Protein AF-A0A1H9WLQ1-F1 (afdb_monomer_lite)

pLDDT: mean 96.87, std 2.56, range [82.12, 98.69]

Foldseek 3Di:
DPCVVVVVVVVVVVCVVVVHWDWADDPPPQLLQQALVPRDGNPPDDPPCQWDQDPVGDIDGSVVSSVSCVVVDPDTDTD

Sequence (79 aa):
SQKFYEFRTKLKTKCDDNGIELRIVDRWYPSSKICHCCGNIKKDLKLSDRIYRCDCGYVEDRDFNASLNLRDAKTYEVA

Radius of gyration: 14.44 Å; chains: 1; bounding box: 34×23×38 Å

Structure (mmCIF, N/CA/C/O backbone):
data_AF-A0A1H9WLQ1-F1
#
_entry.id   AF-A0A1H9WLQ1-F1
#
loop_
_atom_site.group_PDB
_atom_site.id
_atom_site.type_symbol
_atom_site.label_atom_id
_atom_site.label_alt_id
_atom_site.label_comp_id
_atom_site.label_asym_id
_atom_site.label_entity_id
_atom_site.label_seq_id
_atom_site.pdbx_PDB_ins_code
_atom_site.Cartn_x
_atom_site.Cartn_y
_atom_site.Cartn_z
_atom_site.occupancy
_atom_site.B_iso_or_equiv
_atom_site.auth_seq_id
_atom_site.auth_comp_id
_atom_site.auth_asym_id
_atom_site.auth_atom_id
_atom_site.pdbx_PDB_model_num
ATOM 1 N N . SER A 1 1 ? 10.866 0.145 19.444 1.00 82.12 1 SER A N 1
ATOM 2 C CA . SER A 1 1 ? 10.071 -0.539 18.400 1.00 82.12 1 SER A CA 1
ATOM 3 C C . SER A 1 1 ? 9.417 0.511 17.507 1.00 82.12 1 SER A C 1
ATOM 5 O O . SER A 1 1 ? 9.322 1.658 17.923 1.00 82.12 1 SER A O 1
ATOM 7 N N . GLN A 1 2 ? 8.966 0.154 16.302 1.00 86.62 2 GLN A N 1
ATOM 8 C CA . GLN A 1 2 ? 8.360 1.094 15.338 1.00 86.62 2 GLN A CA 1
ATOM 9 C C . GLN A 1 2 ? 6.919 1.542 15.690 1.00 86.62 2 GLN A C 1
ATOM 11 O O . GLN A 1 2 ? 6.332 2.324 14.955 1.00 86.62 2 GLN A O 1
ATOM 16 N N . LYS A 1 3 ? 6.339 1.077 16.811 1.00 94.69 3 LYS A N 1
ATOM 17 C CA . LYS A 1 3 ? 5.026 1.509 17.344 1.00 94.69 3 LYS A CA 1
ATOM 18 C C . LYS A 1 3 ? 3.820 1.387 16.386 1.00 94.69 3 LYS A C 1
ATOM 20 O O . LYS A 1 3 ? 2.855 2.137 16.503 1.00 94.69 3 LYS A O 1
ATOM 25 N N . PHE A 1 4 ? 3.809 0.393 15.496 1.00 91.50 4 PHE A N 1
ATOM 26 C CA . PHE A 1 4 ? 2.722 0.219 14.518 1.00 91.50 4 PHE A CA 1
ATOM 27 C C . PHE A 1 4 ? 1.327 0.018 15.122 1.00 91.50 4 PHE A C 1
ATOM 29 O O . PHE A 1 4 ? 0.350 0.483 14.542 1.00 91.50 4 PHE A O 1
ATOM 36 N N . TYR A 1 5 ? 1.221 -0.630 16.287 1.00 92.69 5 TYR A N 1
ATOM 37 C CA . TYR A 1 5 ? -0.061 -0.758 16.985 1.00 92.69 5 TYR A CA 1
ATOM 38 C C . TYR A 1 5 ? -0.620 0.617 17.382 1.00 92.69 5 TYR A C 1
ATOM 40 O O . TYR A 1 5 ? -1.744 0.948 17.024 1.00 92.69 5 TYR A O 1
ATOM 48 N N . GLU A 1 6 ? 0.201 1.447 18.037 1.00 96.38 6 GLU A N 1
ATOM 49 C CA . GLU A 1 6 ? -0.174 2.803 18.460 1.00 96.38 6 GLU A CA 1
ATOM 50 C C . GLU A 1 6 ? -0.531 3.690 17.258 1.00 96.38 6 GLU A C 1
ATOM 52 O O . GLU A 1 6 ? -1.517 4.426 17.298 1.00 96.38 6 GLU A O 1
ATOM 57 N N . PHE A 1 7 ? 0.242 3.589 16.171 1.00 95.56 7 PHE A N 1
ATOM 58 C CA . PHE A 1 7 ? -0.043 4.289 14.920 1.00 95.56 7 PHE A CA 1
ATOM 59 C C . PHE A 1 7 ? -1.415 3.905 14.356 1.00 95.56 7 PHE A C 1
ATOM 61 O O . PHE A 1 7 ? -2.219 4.786 14.057 1.00 95.56 7 PHE A O 1
ATOM 68 N N . ARG A 1 8 ? -1.712 2.602 14.267 1.00 94.56 8 ARG A N 1
ATOM 69 C CA . ARG A 1 8 ? -2.996 2.114 13.749 1.00 94.56 8 ARG A CA 1
ATOM 70 C C . ARG A 1 8 ? -4.167 2.581 14.609 1.00 94.56 8 ARG A C 1
ATOM 72 O O . ARG A 1 8 ? -5.170 3.020 14.059 1.00 94.56 8 ARG A O 1
ATOM 79 N N . THR A 1 9 ? -4.031 2.541 15.935 1.00 96.88 9 THR A N 1
ATOM 80 C CA . THR A 1 9 ? -5.063 3.042 16.855 1.00 96.88 9 THR A CA 1
ATOM 81 C C . THR A 1 9 ? -5.335 4.527 16.627 1.00 96.88 9 THR A C 1
ATOM 83 O O . THR A 1 9 ? -6.485 4.915 16.455 1.00 96.88 9 THR A O 1
ATOM 86 N N . LYS A 1 10 ? -4.285 5.356 16.559 1.00 97.88 10 LYS A N 1
ATOM 87 C CA . LYS A 1 10 ? -4.423 6.802 16.318 1.00 97.88 10 LYS A CA 1
ATOM 88 C C . LYS A 1 10 ? -5.048 7.108 14.957 1.00 97.88 10 LYS A C 1
ATOM 90 O O . LYS A 1 10 ? -5.879 8.008 14.870 1.00 97.88 10 LYS A O 1
ATOM 95 N N . LEU A 1 11 ? -4.666 6.361 13.918 1.00 97.69 11 LEU A N 1
ATOM 96 C CA . LEU A 1 11 ? -5.249 6.495 12.585 1.00 97.69 11 LEU A CA 1
ATOM 97 C C . LEU A 1 11 ? -6.743 6.159 12.602 1.00 97.69 11 LEU A C 1
ATOM 99 O O . LEU A 1 11 ? -7.531 6.963 12.119 1.00 97.69 11 LEU A O 1
ATOM 103 N N . LYS A 1 12 ? -7.136 5.035 13.221 1.00 97.94 12 LYS A N 1
ATOM 104 C CA . LYS A 1 12 ? -8.548 4.650 13.356 1.00 97.94 12 LYS A CA 1
ATOM 105 C C . LYS A 1 12 ? -9.361 5.733 14.060 1.00 97.94 12 LYS A C 1
ATOM 107 O O . LYS A 1 12 ? -10.362 6.169 13.515 1.00 97.94 12 LYS A O 1
ATOM 112 N N . THR A 1 13 ? -8.893 6.229 15.208 1.00 98.38 13 THR A N 1
ATOM 113 C CA . THR A 1 13 ? -9.578 7.315 15.929 1.00 98.38 13 THR A CA 1
ATOM 114 C C . THR A 1 13 ? -9.773 8.541 15.042 1.00 98.38 13 THR A C 1
ATOM 116 O O . THR A 1 13 ? -10.858 9.103 15.002 1.00 98.38 13 THR A O 1
ATOM 119 N N . LYS A 1 14 ? -8.747 8.945 14.284 1.00 98.50 14 LYS A N 1
ATOM 120 C CA . LYS A 1 14 ? -8.864 10.091 13.374 1.00 98.50 14 LYS A CA 1
ATOM 121 C C . LYS A 1 14 ? -9.820 9.830 12.213 1.00 98.50 14 LYS A C 1
ATOM 123 O O . LYS A 1 14 ? -10.510 10.755 11.801 1.00 98.50 14 LYS A O 1
ATOM 128 N N . CYS A 1 15 ? -9.868 8.610 11.693 1.00 98.44 15 CYS A N 1
ATOM 129 C CA . CYS A 1 15 ? -10.842 8.212 10.684 1.00 98.44 15 CYS A CA 1
ATOM 130 C C . CYS A 1 15 ? -12.273 8.280 11.238 1.00 98.44 15 CYS A C 1
ATOM 132 O O . CYS A 1 15 ? -13.112 8.941 10.629 1.00 98.44 15 CYS A O 1
ATOM 134 N N . ASP A 1 16 ? -12.509 7.712 12.425 1.00 97.88 16 ASP A N 1
ATOM 135 C CA . ASP A 1 16 ? -13.801 7.738 13.119 1.00 97.88 16 ASP A CA 1
ATOM 136 C C . ASP A 1 16 ? -14.266 9.190 13.372 1.00 97.88 16 ASP A C 1
ATOM 138 O O . ASP A 1 16 ? -15.390 9.546 13.021 1.00 97.88 16 ASP A O 1
ATOM 142 N N . ASP A 1 17 ? -13.374 10.057 13.877 1.00 98.50 17 ASP A N 1
ATOM 143 C CA . ASP A 1 17 ? -13.641 11.488 14.122 1.00 98.50 17 ASP A CA 1
ATOM 144 C C . ASP A 1 17 ? -14.113 12.238 12.857 1.00 98.50 17 ASP A C 1
ATOM 146 O O . ASP A 1 17 ? -14.828 13.234 12.952 1.00 98.50 17 ASP A O 1
ATOM 150 N N . ASN A 1 18 ? -13.677 11.795 11.672 1.00 98.44 18 ASN A N 1
ATOM 151 C CA . ASN A 1 18 ? -13.959 12.444 10.387 1.00 98.44 18 ASN A CA 1
ATOM 152 C C . ASN A 1 18 ? -15.001 11.687 9.543 1.00 98.44 18 ASN A C 1
ATOM 154 O O . ASN A 1 18 ? -15.249 12.077 8.403 1.00 98.44 18 ASN A O 1
ATOM 158 N N . GLY A 1 19 ? -15.589 10.601 10.058 1.00 98.00 19 GLY A N 1
ATOM 159 C CA . GLY A 1 19 ? -16.518 9.756 9.299 1.00 98.00 19 GLY A CA 1
ATOM 160 C C . GLY A 1 19 ? -15.875 9.054 8.094 1.00 98.00 19 GLY A C 1
ATOM 161 O O . GLY A 1 19 ? -16.545 8.804 7.093 1.00 98.00 19 GLY A O 1
ATOM 162 N N . ILE A 1 20 ? -14.573 8.765 8.163 1.00 98.12 20 ILE A N 1
ATOM 163 C CA . ILE A 1 20 ? -13.813 8.084 7.109 1.00 98.12 20 ILE A CA 1
ATOM 164 C C . ILE A 1 20 ? -13.746 6.588 7.428 1.00 98.12 20 ILE A C 1
ATOM 166 O O . ILE A 1 20 ? -13.281 6.197 8.493 1.00 98.12 20 ILE A O 1
ATOM 170 N N . GLU A 1 21 ? -14.139 5.735 6.482 1.00 97.19 21 GLU A N 1
ATOM 171 C CA . GLU A 1 21 ? -13.954 4.284 6.594 1.00 97.19 21 GLU A CA 1
ATOM 172 C C . GLU A 1 21 ? -12.470 3.913 6.450 1.00 97.19 21 GLU A C 1
ATOM 174 O O . GLU A 1 21 ? -11.854 4.134 5.403 1.00 97.19 21 GLU A O 1
ATOM 179 N N . LEU A 1 22 ? -11.888 3.317 7.492 1.00 97.81 22 LEU A N 1
ATOM 180 C CA . LEU A 1 22 ? -10.523 2.803 7.441 1.00 97.81 22 LEU A CA 1
ATOM 181 C C . LEU A 1 22 ? -10.517 1.359 6.921 1.00 97.81 22 LEU A C 1
ATOM 183 O O . LEU A 1 22 ? -10.976 0.440 7.596 1.00 97.81 22 LEU A O 1
ATOM 187 N N . ARG A 1 23 ? -9.934 1.159 5.737 1.00 97.38 23 ARG A N 1
ATOM 188 C CA . ARG A 1 23 ? -9.731 -0.162 5.122 1.00 97.38 23 ARG A CA 1
ATOM 189 C C . ARG A 1 23 ? -8.322 -0.672 5.387 1.00 97.38 23 ARG A C 1
ATOM 191 O O . ARG A 1 23 ? -7.344 0.044 5.173 1.00 97.38 23 ARG A O 1
ATOM 198 N N . ILE A 1 24 ? -8.215 -1.922 5.819 1.00 96.81 24 ILE A N 1
ATOM 199 C CA . ILE A 1 24 ? -6.958 -2.595 6.136 1.00 96.81 24 ILE A CA 1
ATOM 200 C C . ILE A 1 24 ? -6.747 -3.734 5.142 1.00 96.81 24 ILE A C 1
ATOM 202 O O . ILE A 1 24 ? -7.506 -4.698 5.109 1.00 96.81 24 ILE A O 1
ATOM 206 N N . VAL A 1 25 ? -5.691 -3.633 4.340 1.00 97.50 25 VAL A N 1
ATOM 207 C CA . VAL A 1 25 ? -5.249 -4.729 3.468 1.00 97.50 25 VAL A CA 1
ATOM 208 C C . VAL A 1 25 ? -4.457 -5.775 4.255 1.00 97.50 25 VAL A C 1
ATOM 210 O O . VAL A 1 25 ? -3.875 -5.471 5.301 1.00 97.5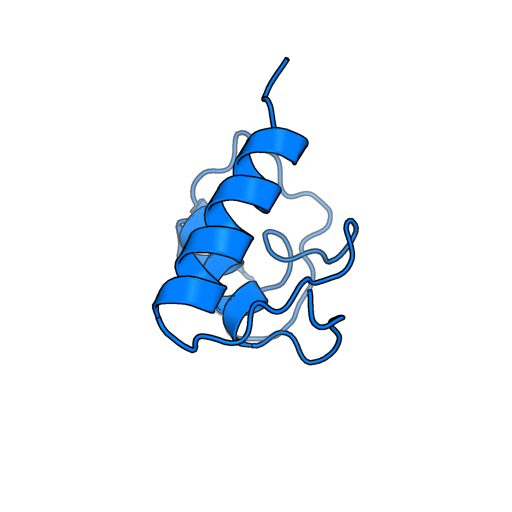0 25 VAL A O 1
ATOM 213 N N . ASP A 1 26 ? -4.385 -6.994 3.718 1.00 96.38 26 ASP A N 1
ATOM 214 C CA . ASP A 1 26 ? -3.572 -8.065 4.298 1.00 96.38 26 ASP A CA 1
ATOM 215 C C . ASP A 1 26 ? -2.096 -7.653 4.457 1.00 96.38 26 ASP A C 1
ATOM 217 O O . ASP A 1 26 ? -1.525 -6.940 3.626 1.00 96.38 26 ASP A O 1
ATOM 221 N N . ARG A 1 27 ? -1.449 -8.149 5.519 1.00 93.88 27 ARG A N 1
ATOM 222 C CA . ARG A 1 27 ? -0.048 -7.836 5.844 1.00 93.88 27 ARG A CA 1
ATOM 223 C C . ARG A 1 27 ? 0.921 -8.214 4.721 1.00 93.88 27 ARG A C 1
ATOM 225 O O . ARG A 1 27 ? 1.963 -7.574 4.586 1.00 93.88 27 ARG A O 1
ATOM 232 N N . TRP A 1 28 ? 0.610 -9.256 3.960 1.00 95.19 28 TRP A N 1
ATOM 233 C CA . TRP A 1 28 ? 1.446 -9.778 2.884 1.00 95.19 28 TRP A CA 1
ATOM 234 C C . TRP A 1 28 ? 1.034 -9.257 1.507 1.00 95.19 28 TRP A C 1
ATOM 236 O O . TRP A 1 28 ? 1.615 -9.678 0.504 1.00 95.19 28 TRP A O 1
ATOM 246 N N . TYR A 1 29 ? 0.082 -8.319 1.440 1.00 97.31 29 TYR A N 1
ATOM 247 C CA . TYR A 1 29 ? -0.284 -7.652 0.199 1.00 97.31 29 TYR A CA 1
ATOM 248 C C . TYR A 1 29 ? 0.949 -6.957 -0.416 1.00 97.31 29 TYR A C 1
ATOM 250 O O . TYR A 1 29 ? 1.544 -6.080 0.219 1.00 97.31 29 TYR A O 1
ATOM 258 N N . PRO A 1 30 ? 1.370 -7.317 -1.645 1.00 97.25 30 PRO A N 1
ATOM 259 C CA . PRO A 1 30 ? 2.654 -6.887 -2.193 1.00 97.25 30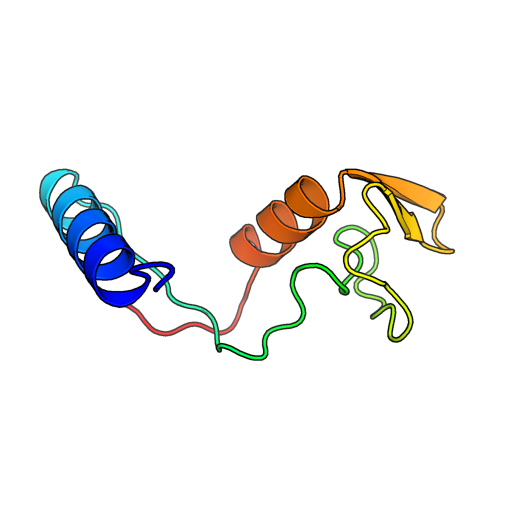 PRO A CA 1
ATOM 260 C C . PRO A 1 30 ? 2.590 -5.479 -2.812 1.00 97.25 30 PRO A C 1
ATOM 262 O O . PRO A 1 30 ? 3.031 -5.275 -3.940 1.00 97.25 30 PRO A O 1
ATOM 265 N N . SER A 1 31 ? 2.071 -4.490 -2.077 1.00 98.00 31 SER A N 1
ATOM 266 C CA . SER A 1 31 ? 1.800 -3.132 -2.577 1.00 98.00 31 SER A CA 1
ATOM 267 C C . SER A 1 31 ? 3.013 -2.462 -3.224 1.00 98.00 31 SER A C 1
ATOM 269 O O . SER A 1 31 ? 2.891 -1.869 -4.288 1.00 98.00 31 SER A O 1
ATOM 271 N N . SER A 1 32 ? 4.208 -2.591 -2.647 1.00 97.69 32 SER A N 1
ATOM 272 C CA . SER A 1 32 ? 5.428 -2.008 -3.224 1.00 97.69 32 SER A CA 1
ATOM 273 C C . SER A 1 32 ? 5.974 -2.776 -4.428 1.00 97.69 32 SER A C 1
ATOM 275 O O . SER A 1 32 ? 6.754 -2.215 -5.193 1.00 97.69 32 SER A O 1
ATOM 277 N N . LYS A 1 33 ? 5.580 -4.045 -4.595 1.00 97.94 33 LYS A N 1
ATOM 278 C CA . LYS A 1 33 ? 6.086 -4.957 -5.630 1.00 97.94 33 LYS A CA 1
ATOM 279 C C . LYS A 1 33 ? 5.140 -5.118 -6.815 1.00 97.94 33 LYS A C 1
ATOM 281 O O . LYS A 1 33 ? 5.602 -5.538 -7.868 1.00 97.94 33 LYS A O 1
ATOM 286 N N . ILE A 1 34 ? 3.849 -4.838 -6.657 1.00 98.31 34 ILE A N 1
ATOM 287 C CA . ILE A 1 34 ? 2.892 -4.796 -7.766 1.00 98.31 34 ILE A CA 1
ATOM 288 C C . ILE A 1 34 ? 3.175 -3.539 -8.589 1.00 98.31 34 ILE A C 1
ATOM 290 O O . ILE A 1 34 ? 3.340 -2.455 -8.037 1.00 98.31 34 ILE A O 1
ATOM 294 N N . CYS A 1 35 ? 3.212 -3.646 -9.911 1.00 98.38 35 CYS A N 1
ATOM 295 C CA . CYS A 1 35 ? 3.181 -2.470 -10.766 1.00 98.38 35 CYS A CA 1
ATOM 296 C C . CYS A 1 35 ? 1.769 -1.897 -10.754 1.00 98.38 35 CYS A C 1
ATOM 298 O O . CYS A 1 35 ? 0.851 -2.564 -11.222 1.00 98.38 35 CYS A O 1
ATOM 300 N N . HIS A 1 36 ? 1.604 -0.659 -10.296 1.00 98.31 36 HIS A N 1
ATOM 301 C CA . HIS A 1 36 ? 0.295 -0.010 -10.329 1.00 98.31 36 HIS A CA 1
ATOM 302 C C . HIS A 1 36 ? -0.298 0.068 -11.751 1.00 98.31 36 HIS A C 1
ATOM 304 O O . HIS A 1 36 ? -1.503 -0.076 -11.929 1.00 98.31 36 HIS A O 1
ATOM 310 N N . CYS A 1 37 ? 0.544 0.230 -12.776 1.00 98.19 37 CYS A N 1
ATOM 311 C CA . CYS A 1 37 ? 0.095 0.338 -14.163 1.00 98.19 37 CYS A CA 1
ATOM 312 C C . CYS A 1 37 ? -0.386 -0.997 -14.763 1.00 98.19 37 CYS A C 1
ATOM 314 O O . CYS A 1 37 ? -1.443 -1.036 -15.385 1.00 98.19 37 CYS A O 1
ATOM 316 N N . CYS A 1 38 ? 0.375 -2.088 -14.604 1.00 98.00 38 CYS A N 1
ATOM 317 C CA . CYS A 1 38 ? 0.109 -3.349 -15.319 1.00 98.00 38 CYS A CA 1
ATOM 318 C C . CYS A 1 38 ? -0.168 -4.565 -14.421 1.00 98.00 38 CYS A C 1
ATOM 320 O O . CYS A 1 38 ? -0.445 -5.650 -14.925 1.00 98.00 38 CYS A O 1
ATOM 322 N N . GLY A 1 39 ? -0.058 -4.427 -13.099 1.00 97.62 39 GLY A N 1
ATOM 323 C CA . GLY A 1 39 ? -0.303 -5.502 -12.136 1.00 97.62 39 GLY A CA 1
ATOM 324 C C . GLY A 1 39 ? 0.830 -6.524 -11.974 1.00 97.62 39 GLY A C 1
ATOM 325 O O . GLY A 1 39 ? 0.750 -7.363 -11.078 1.00 97.62 39 GLY A O 1
ATOM 326 N N . ASN A 1 40 ? 1.898 -6.470 -12.783 1.00 97.75 40 ASN A N 1
ATOM 327 C CA . ASN A 1 40 ? 3.013 -7.416 -12.657 1.00 97.75 40 ASN A CA 1
ATOM 328 C C . ASN A 1 40 ? 3.696 -7.310 -11.282 1.00 97.75 40 ASN A C 1
ATOM 330 O O . ASN A 1 40 ? 3.915 -6.205 -10.786 1.00 97.75 40 ASN A O 1
ATOM 334 N N . ILE A 1 41 ? 4.079 -8.447 -10.694 1.00 97.69 41 ILE A N 1
ATOM 335 C CA . ILE A 1 41 ? 4.725 -8.507 -9.378 1.00 97.69 41 ILE A CA 1
ATOM 336 C C . ILE A 1 41 ? 6.236 -8.665 -9.537 1.00 97.69 41 ILE A C 1
ATOM 338 O O . ILE A 1 41 ? 6.736 -9.719 -9.935 1.00 97.69 41 ILE A O 1
ATOM 342 N N . LYS A 1 42 ? 6.980 -7.642 -9.121 1.00 96.62 42 LYS A N 1
ATOM 343 C CA . LYS A 1 42 ? 8.441 -7.641 -9.101 1.00 96.62 42 LYS A CA 1
ATOM 344 C C . LYS A 1 42 ? 8.989 -8.347 -7.858 1.00 96.62 42 LYS A C 1
ATOM 346 O O . LYS A 1 42 ? 9.015 -7.790 -6.760 1.00 96.62 42 LYS A O 1
ATOM 351 N N . LYS A 1 43 ? 9.425 -9.601 -8.012 1.00 94.94 43 LYS A N 1
ATOM 352 C CA . LYS A 1 43 ? 9.856 -10.457 -6.886 1.00 94.94 43 LYS A CA 1
ATOM 353 C C . LYS A 1 43 ? 11.164 -9.994 -6.231 1.00 94.94 43 LYS A C 1
ATOM 355 O O . LYS A 1 43 ? 11.285 -10.097 -5.008 1.00 94.94 43 LYS A O 1
ATOM 360 N N . ASP A 1 44 ? 12.085 -9.458 -7.024 1.00 94.88 44 ASP A N 1
ATOM 361 C CA . ASP A 1 44 ? 13.470 -9.108 -6.680 1.00 94.88 44 ASP A CA 1
ATOM 362 C C . ASP A 1 44 ? 13.666 -7.660 -6.190 1.00 94.88 44 ASP A C 1
ATOM 364 O O . ASP A 1 44 ? 14.793 -7.260 -5.904 1.00 94.88 44 ASP A O 1
ATOM 368 N N . LEU A 1 45 ? 12.583 -6.887 -6.044 1.00 96.25 45 LEU A N 1
ATOM 369 C CA . LEU A 1 45 ? 12.631 -5.514 -5.539 1.00 96.25 45 LEU A CA 1
ATOM 370 C C . LEU A 1 45 ? 13.168 -5.458 -4.096 1.00 96.25 45 LEU A C 1
ATOM 372 O O . LEU A 1 45 ? 12.617 -6.103 -3.192 1.00 96.25 45 LEU A O 1
ATOM 376 N N . LYS A 1 46 ? 14.209 -4.650 -3.874 1.00 96.12 46 LYS A N 1
ATOM 377 C CA . LYS A 1 46 ? 14.883 -4.454 -2.583 1.00 96.12 46 LYS A CA 1
ATOM 378 C C . LYS A 1 46 ? 14.410 -3.180 -1.884 1.00 96.12 46 LYS A C 1
ATOM 380 O O . LYS A 1 46 ? 13.961 -2.224 -2.506 1.00 96.12 46 LYS A O 1
ATOM 385 N N . LEU A 1 47 ? 14.602 -3.118 -0.564 1.00 93.50 47 LEU A N 1
ATOM 386 C CA . LEU A 1 47 ? 14.311 -1.912 0.227 1.00 93.50 47 LEU A CA 1
ATOM 387 C C . LEU A 1 47 ? 15.193 -0.710 -0.155 1.00 93.50 47 LEU A C 1
ATOM 389 O O . LEU A 1 47 ? 14.765 0.434 0.000 1.00 93.50 47 LEU A O 1
ATOM 393 N N . SER A 1 48 ? 16.402 -0.959 -0.663 1.00 96.88 48 SER A N 1
ATOM 394 C CA . SER A 1 48 ? 17.297 0.076 -1.193 1.00 96.88 48 SER A CA 1
ATOM 395 C C . SER A 1 48 ? 16.802 0.677 -2.509 1.00 96.88 48 SER A C 1
ATOM 397 O O . SER A 1 48 ? 17.210 1.781 -2.862 1.00 96.88 48 SER A O 1
ATOM 399 N N . ASP A 1 49 ? 15.914 -0.016 -3.226 1.00 96.69 49 ASP A N 1
ATOM 400 C CA . ASP A 1 49 ? 15.389 0.448 -4.504 1.00 96.69 49 ASP A CA 1
ATOM 401 C C . ASP A 1 49 ? 14.312 1.497 -4.230 1.00 96.69 49 ASP A C 1
ATOM 403 O O . ASP A 1 49 ? 13.177 1.183 -3.866 1.00 96.69 49 ASP A O 1
ATOM 407 N N . ARG A 1 50 ? 14.692 2.771 -4.335 1.00 97.56 50 ARG A N 1
ATOM 408 C CA . ARG A 1 50 ? 13.780 3.906 -4.127 1.00 97.56 50 ARG A CA 1
ATOM 409 C C . ARG A 1 50 ? 12.865 4.157 -5.323 1.00 97.56 50 ARG A C 1
ATOM 411 O O . ARG A 1 50 ? 11.775 4.675 -5.138 1.00 97.56 50 ARG A O 1
ATOM 418 N N . ILE A 1 51 ? 13.287 3.753 -6.520 1.00 98.19 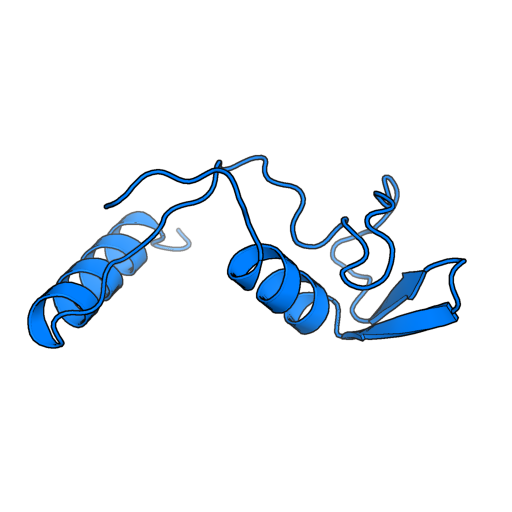51 ILE A N 1
ATOM 419 C CA . ILE A 1 51 ? 12.524 3.907 -7.761 1.00 98.19 51 ILE A CA 1
ATOM 420 C C . ILE A 1 51 ? 12.013 2.539 -8.212 1.00 98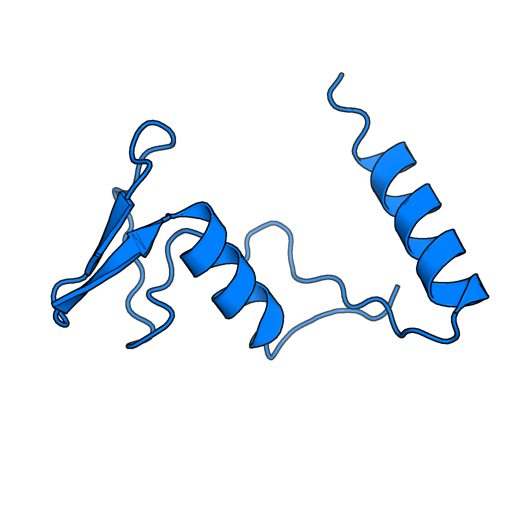.19 51 ILE A C 1
ATOM 422 O O . ILE A 1 51 ? 12.795 1.610 -8.426 1.00 98.19 51 ILE A O 1
ATOM 426 N N . TYR A 1 52 ? 10.701 2.428 -8.388 1.00 98.25 52 TYR A N 1
ATOM 427 C CA . TYR A 1 52 ? 10.056 1.297 -9.033 1.00 98.25 52 TYR A CA 1
ATOM 428 C C . TYR A 1 52 ? 10.210 1.417 -10.551 1.00 98.25 52 TYR A C 1
ATOM 430 O O . TYR A 1 52 ? 9.893 2.445 -11.139 1.00 98.25 52 TYR A O 1
ATOM 438 N N . ARG A 1 53 ? 10.700 0.355 -11.196 1.00 98.06 53 ARG A N 1
ATOM 439 C CA . ARG A 1 53 ? 10.830 0.252 -12.657 1.00 98.06 53 ARG A CA 1
ATOM 440 C C . ARG A 1 53 ? 10.192 -1.048 -13.114 1.00 98.06 53 ARG A C 1
ATOM 442 O O . ARG A 1 53 ? 10.610 -2.114 -12.642 1.00 98.06 53 ARG A O 1
ATOM 449 N N . CYS A 1 54 ? 9.207 -0.935 -13.998 1.00 98.00 54 CYS A N 1
ATOM 450 C CA . CYS A 1 54 ? 8.507 -2.055 -14.611 1.00 98.00 54 CYS A CA 1
ATOM 451 C C . CYS A 1 54 ? 8.848 -2.190 -16.094 1.00 98.00 54 CYS A C 1
ATOM 453 O O . CYS A 1 54 ? 9.028 -1.189 -16.785 1.00 98.00 54 CYS A O 1
ATOM 455 N N . ASP A 1 55 ? 8.803 -3.420 -16.595 1.00 96.94 55 ASP A N 1
ATOM 456 C CA . ASP A 1 55 ? 9.004 -3.730 -18.013 1.00 96.94 55 ASP A CA 1
ATOM 457 C C . ASP A 1 55 ? 7.891 -3.158 -18.909 1.00 96.94 55 ASP A C 1
ATOM 459 O O . ASP A 1 55 ? 8.096 -2.967 -20.102 1.00 96.94 55 ASP A O 1
ATOM 463 N N . CYS A 1 56 ? 6.731 -2.803 -18.339 1.00 97.75 56 CYS A N 1
ATOM 464 C CA . CYS A 1 56 ? 5.670 -2.095 -19.063 1.00 97.75 56 CYS A CA 1
ATOM 465 C C . CYS A 1 56 ? 5.970 -0.601 -19.300 1.00 97.75 56 CYS A C 1
ATOM 467 O O . CYS A 1 56 ? 5.112 0.117 -19.805 1.00 97.75 56 CYS A O 1
ATOM 469 N N . GLY A 1 57 ? 7.142 -0.108 -18.883 1.00 97.94 57 GLY A N 1
ATOM 470 C CA . GLY A 1 57 ? 7.557 1.290 -19.025 1.00 97.94 57 GLY A CA 1
ATOM 471 C C . GLY A 1 57 ? 7.183 2.201 -17.850 1.00 97.94 57 GLY A C 1
ATOM 472 O O . GLY A 1 57 ? 7.617 3.349 -17.816 1.00 97.94 57 GLY A O 1
ATOM 473 N N . TYR A 1 58 ? 6.431 1.709 -16.859 1.00 98.31 58 TYR A N 1
ATOM 474 C CA . TYR A 1 58 ? 6.105 2.481 -15.657 1.00 98.31 58 TYR A CA 1
ATOM 475 C C . TYR A 1 58 ? 7.346 2.676 -14.771 1.00 98.31 58 TYR A C 1
ATOM 477 O O . TYR A 1 58 ? 7.991 1.700 -14.364 1.00 98.31 58 TYR A O 1
ATOM 485 N N . VAL A 1 59 ? 7.664 3.936 -14.462 1.00 98.31 59 VAL A N 1
ATOM 486 C CA . VAL A 1 59 ? 8.795 4.342 -13.619 1.00 98.31 59 VAL A CA 1
ATOM 487 C C . VAL A 1 59 ? 8.335 5.413 -12.643 1.00 98.31 59 VAL A C 1
ATOM 489 O O . VAL A 1 59 ? 7.862 6.455 -13.080 1.00 98.31 59 VAL A O 1
ATOM 492 N N . GLU A 1 60 ? 8.490 5.166 -11.344 1.00 98.38 60 GLU A N 1
ATOM 493 C CA . GLU A 1 60 ? 8.011 6.080 -10.301 1.00 98.38 60 GLU A CA 1
ATOM 494 C C . GLU A 1 60 ? 8.687 5.804 -8.947 1.00 98.38 60 GLU A C 1
ATOM 496 O O . GLU A 1 60 ? 9.325 4.762 -8.776 1.00 98.38 60 GLU A O 1
ATOM 501 N N . ASP A 1 61 ? 8.554 6.695 -7.964 1.00 98.44 61 ASP A N 1
ATOM 502 C CA . ASP A 1 61 ? 8.926 6.402 -6.576 1.00 98.44 61 ASP A CA 1
ATOM 503 C C . ASP A 1 61 ? 8.202 5.141 -6.060 1.00 98.44 61 ASP A C 1
ATOM 505 O O . ASP A 1 61 ? 7.009 4.914 -6.289 1.00 98.44 61 ASP A O 1
ATOM 509 N N . ARG A 1 62 ? 8.945 4.277 -5.361 1.00 98.44 62 ARG A N 1
ATOM 510 C CA . ARG A 1 62 ? 8.436 2.991 -4.868 1.00 98.44 62 ARG A CA 1
ATOM 511 C C . ARG A 1 62 ? 7.302 3.168 -3.860 1.00 98.44 62 ARG A C 1
ATOM 513 O O . ARG A 1 62 ? 6.357 2.376 -3.872 1.00 98.44 62 ARG A O 1
ATOM 520 N N . ASP A 1 63 ? 7.406 4.156 -2.979 1.00 98.12 63 ASP A N 1
ATOM 521 C CA . ASP A 1 63 ? 6.411 4.397 -1.940 1.00 98.12 63 ASP A CA 1
ATOM 522 C C . ASP A 1 63 ? 5.139 5.010 -2.568 1.00 98.12 63 ASP A C 1
ATOM 524 O O . ASP A 1 63 ? 4.031 4.661 -2.157 1.00 98.12 63 ASP A O 1
ATOM 528 N N . PHE A 1 64 ? 5.268 5.805 -3.641 1.00 98.62 64 PHE A N 1
ATOM 529 C CA . PHE A 1 64 ? 4.121 6.255 -4.445 1.00 98.62 64 PHE A CA 1
ATOM 530 C C . PHE A 1 64 ? 3.457 5.116 -5.239 1.00 98.62 64 PHE A C 1
ATOM 532 O O . PHE A 1 64 ? 2.237 4.980 -5.216 1.00 98.62 64 PHE A O 1
ATOM 539 N N . ASN A 1 65 ? 4.225 4.217 -5.866 1.00 98.56 65 ASN A N 1
ATOM 540 C CA . ASN A 1 65 ? 3.661 2.995 -6.458 1.00 98.56 65 ASN A CA 1
ATOM 541 C C . ASN A 1 65 ? 2.881 2.170 -5.413 1.00 98.56 65 ASN A C 1
ATOM 543 O O . ASN A 1 65 ? 1.770 1.711 -5.676 1.00 98.56 65 ASN A O 1
ATOM 547 N N . ALA A 1 66 ? 3.439 2.019 -4.207 1.00 98.50 66 ALA A N 1
ATOM 548 C CA . ALA A 1 66 ? 2.779 1.305 -3.122 1.00 98.50 66 ALA A CA 1
ATOM 549 C C . ALA A 1 66 ? 1.472 1.973 -2.676 1.00 98.50 66 ALA A C 1
ATOM 551 O O . ALA A 1 66 ? 0.491 1.266 -2.439 1.00 98.50 66 ALA A O 1
ATOM 552 N N . SER A 1 67 ? 1.432 3.306 -2.581 1.00 98.50 67 SER A N 1
ATOM 553 C CA . SER A 1 67 ? 0.225 4.034 -2.175 1.00 98.50 67 SER A CA 1
ATOM 554 C C . SER A 1 67 ? -0.909 3.885 -3.192 1.00 98.50 67 SER A C 1
ATOM 556 O O . SER A 1 67 ? -2.054 3.680 -2.792 1.00 98.50 67 SER A O 1
ATOM 558 N N . LEU A 1 68 ? -0.598 3.886 -4.492 1.00 98.69 68 LEU A N 1
ATOM 559 C CA . LEU A 1 68 ? -1.579 3.654 -5.554 1.00 98.69 68 LEU A CA 1
ATOM 560 C C . LEU A 1 68 ? -2.140 2.228 -5.513 1.00 98.69 68 LEU A C 1
ATOM 562 O O . LEU A 1 68 ? -3.348 2.036 -5.614 1.00 98.69 68 LEU A O 1
ATOM 566 N N . ASN A 1 69 ? -1.290 1.226 -5.276 1.00 98.56 69 ASN A N 1
ATOM 567 C CA . ASN A 1 69 ? -1.756 -0.151 -5.103 1.00 98.56 69 ASN A CA 1
ATOM 568 C C . ASN A 1 69 ? -2.618 -0.328 -3.844 1.00 98.56 69 ASN A C 1
ATOM 570 O O . ASN A 1 69 ? -3.593 -1.069 -3.876 1.00 98.56 69 ASN A O 1
ATOM 574 N N . LEU A 1 70 ? -2.295 0.360 -2.742 1.00 98.38 70 LEU A N 1
ATOM 575 C CA . LEU A 1 70 ? -3.139 0.363 -1.541 1.00 98.38 70 LEU A CA 1
ATOM 576 C C . LEU A 1 70 ? -4.495 1.032 -1.795 1.00 98.38 70 LEU A C 1
ATOM 578 O O . LEU A 1 70 ? -5.512 0.511 -1.346 1.00 98.38 70 LEU A O 1
ATOM 582 N N . ARG A 1 71 ? -4.518 2.150 -2.534 1.00 97.69 71 ARG A N 1
ATOM 583 C CA . ARG A 1 71 ? -5.755 2.835 -2.945 1.00 97.69 71 ARG A CA 1
ATOM 584 C C . ARG A 1 71 ? -6.669 1.905 -3.747 1.00 97.69 71 ARG A C 1
ATOM 586 O O . ARG A 1 71 ? -7.875 1.900 -3.517 1.00 97.69 71 ARG A O 1
ATOM 593 N N . ASP A 1 72 ? -6.090 1.117 -4.652 1.00 97.31 72 ASP A N 1
ATOM 594 C CA . ASP A 1 72 ? -6.832 0.271 -5.597 1.00 97.31 72 ASP A CA 1
ATOM 595 C C . ASP A 1 72 ? -7.024 -1.177 -5.112 1.00 97.31 72 ASP A C 1
ATOM 597 O O . ASP A 1 72 ? -7.516 -2.035 -5.856 1.00 97.31 72 ASP A O 1
ATOM 601 N N . ALA A 1 73 ? -6.641 -1.476 -3.868 1.00 97.44 73 ALA A N 1
ATOM 602 C CA . ALA A 1 73 ? -6.781 -2.803 -3.293 1.00 97.44 73 ALA A CA 1
ATOM 603 C C . ALA A 1 73 ? -8.258 -3.228 -3.240 1.00 97.44 73 ALA A C 1
ATOM 605 O O . ALA A 1 73 ? -9.123 -2.525 -2.719 1.00 97.44 73 ALA A O 1
ATOM 606 N N . LYS A 1 74 ? -8.544 -4.421 -3.769 1.00 95.94 74 LYS A N 1
ATOM 607 C CA . LYS A 1 74 ? -9.909 -4.971 -3.850 1.00 95.94 74 LYS A CA 1
ATOM 608 C C . LYS A 1 74 ? -10.293 -5.848 -2.662 1.00 95.94 74 LYS A C 1
ATOM 610 O O . LYS A 1 74 ? -11.475 -6.085 -2.446 1.00 95.94 74 LYS A O 1
ATOM 615 N N . THR A 1 75 ? -9.304 -6.330 -1.917 1.00 96.88 75 THR A N 1
ATOM 616 C CA . THR A 1 75 ? -9.496 -7.211 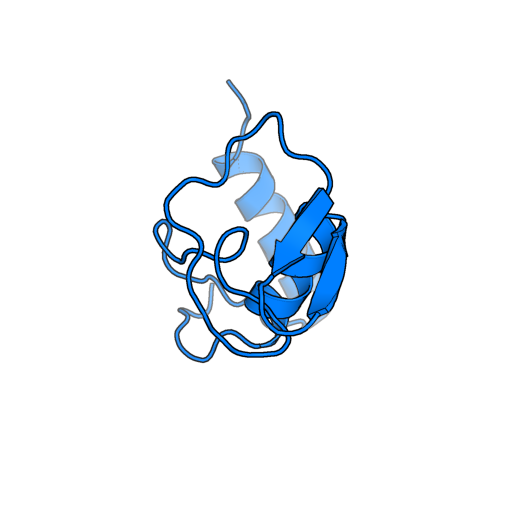-0.765 1.00 96.88 75 THR A CA 1
ATOM 617 C C . THR A 1 75 ? -8.932 -6.525 0.466 1.00 96.88 75 THR A C 1
ATOM 619 O O . THR A 1 75 ? -7.740 -6.218 0.518 1.00 96.88 75 THR A O 1
ATOM 622 N N . TYR A 1 76 ? -9.799 -6.271 1.436 1.00 97.62 76 TYR A N 1
ATOM 623 C CA . TYR A 1 76 ? -9.484 -5.597 2.687 1.00 97.62 76 TYR A CA 1
ATOM 624 C C . TYR A 1 76 ? -10.516 -5.972 3.753 1.00 97.62 76 TYR A C 1
ATOM 626 O O . TYR A 1 76 ? -11.612 -6.434 3.440 1.00 97.62 76 TYR A O 1
ATOM 634 N N . GLU A 1 77 ? -10.162 -5.722 5.006 1.00 97.38 77 GLU A N 1
ATOM 635 C CA . GLU A 1 77 ? -11.074 -5.705 6.145 1.00 97.38 77 GLU A CA 1
ATOM 636 C C . GLU A 1 77 ? -11.374 -4.250 6.526 1.00 97.38 77 GLU A C 1
ATOM 638 O O . GLU A 1 77 ? -10.531 -3.368 6.350 1.00 97.38 77 GLU A O 1
ATOM 643 N N . VAL A 1 78 ? -12.571 -3.982 7.042 1.00 96.31 78 VAL A N 1
ATOM 644 C CA . VAL A 1 78 ? -12.911 -2.671 7.614 1.00 96.31 78 VAL A CA 1
ATOM 645 C C . VAL A 1 78 ? -12.521 -2.673 9.095 1.00 96.31 78 VAL A C 1
ATOM 647 O O . VAL A 1 78 ? -12.796 -3.648 9.795 1.00 96.31 78 VAL A O 1
ATOM 650 N N . ALA A 1 79 ? -11.818 -1.623 9.531 1.00 92.12 79 ALA A N 1
ATOM 651 C CA . ALA A 1 79 ? -11.208 -1.510 10.861 1.00 92.12 79 ALA A CA 1
ATOM 652 C C . ALA A 1 79 ? -12.181 -1.175 11.998 1.00 92.12 79 ALA A C 1
ATOM 654 O O . ALA A 1 79 ? -13.167 -0.445 11.759 1.00 92.12 79 ALA A O 1
#

Organism: Butyrivibrio fibrisolvens (NCBI:txid831)

Secondary structure (DSSP, 8-state):
---HHHHHHHHHHHHHHTT---EE--TT--TTTB-TTT--B-TT--TT--EEE-TTS-EEEHHHHHHHHHHT-S--EE-

InterPro domains:
  IPR010095 Cas12f1-like, TNB domain [PF07282] (4-70)

=== Feature glossary ===
Key to the feature types in this record:

pLDDT. pLDDT is the predicted lDDT-Cα score: AlphaFold's confidence that the local environment of each residue (all inter-atomic distances within 15 Å) is correctly placed. It is a per-residue number between 0 and 100, with higher meaning more reliable.

Radius of gyration, Cα contacts, bounding box. The geometric summary reports three shape descriptors. Rg (radius of gyration) measures how spread out the Cα atoms are about their centre of mass; compact globular proteins have small Rg, elongated or unfolded ones large. Cα contacts (<8 Å, |i−j|>4) count long-range residue pairs in spatial proximity — high for tightly packed folds, near zero for rods or random coil. The bounding-box extents give the protein's footprint along x, y, z in Å.

Backbone torsions (φ/ψ). Backbone dihedral angles. Every resi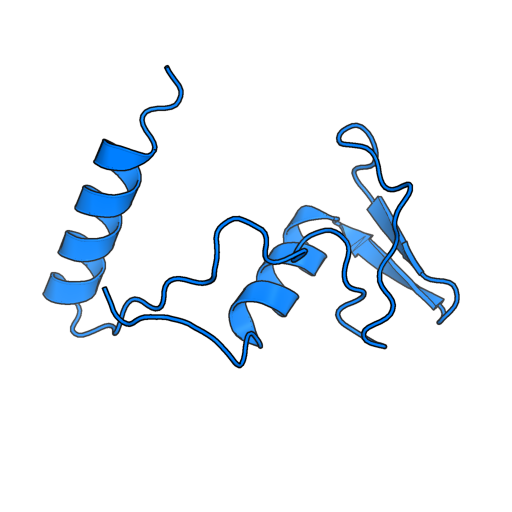due except chain termini has a φ (preceding-C → N → Cα → C) and a ψ (N → Cα → C → next-N). They are reported in degrees following the IUPAC sign convention. Secondary structure is essentially a statement about which (φ, ψ) basin each residue occupies.

Contact-map, Ramachandran, and PAE plots. Plot images: a contact map (which residues are close in 3D, as an N×N binary image), a Ramachandran scatter (backbone torsion angles, revealing secondary-structure composition at a glance), and — for AlphaFold structures — a PAE heatmap (pairwise prediction confidence).

Predicted aligned error. Predicted Aligned Error (PAE) is an AlphaFold confidence matrix: entry (i, j) is the expected error in the position of residue j, in ångströms, when the prediction is superimposed on the true structure at residue i. Low PAE within a block of residues means that block is internally rigid and well-predicted; high PAE between two blocks means their relative placement is uncertain even if each block individually is confident.

Secondary structure (3-state, P-SEA). Three-state secondary structure (P-SEA) collapses the eight DSSP classes into helix (a), strand (b), and coil (c). P-SEA assigns these from Cα geometry alone — distances and angles — without requiring backbone oxygens, so it works on any Cα trace.

Solvent-accessible surface area. Solvent-accessible surface area (SASA) is the area in Å² traced out by the centre of a 1.4 Å probe sphere (a water molecule) rolled over the protein's van der Waals surface (Shrake–Rupley / Lee–Richards construction). Buried residues have near-zero SASA; fully exposed residues can exceed 200 Å². The total SASA scales roughly with the number of surface residues.

Foldseek 3Di. The Foldseek 3Di string encodes local tertiary geometry as a 20-letter alphabet — one character per residue — derived from the relative positions of nearby Cα atoms. Unlike the amino-acid sequence, 3Di is a direct function of the 3D structure, so two proteins with the same fold have similar 3Di strings even at low sequence identity.

B-factor. For experimental (PDB) structures, the B-factor (temperature factor) quantifies the positional spread of each atom in the crystal — a combination of thermal vibration and static disorder — in units of Å². High B-factors mark flexible loops or poorly resolved regions; low B-factors mark the rigid, well-ordered core.

mmCIF coordinates. The mmCIF block holds the 3D Cartesian coordinates of each backbone atom (N, Cα, C, O) in ångströms. mmCIF is the PDB's canonical archive format — a tagged-loop text representation of the atomic model.

InterPro / GO / CATH / organism. Functional annotations link the protein to curated databases. InterPro entries identify conserved domains and families by matching the sequence against member-database signatures (Pfam, PROSITE, CDD, …). Gene Ontology (GO) terms describe molecular function, biological process, and cellular component in a controlled vocabulary. CATH places the structure in a hierarchical fold classification (Class/Architecture/Topology/Homologous-superfamily). The organism is the source species.

Rendered structure images. Structure images are PyMOL renders from six orthogonal camera directions. Cartoon representation draws helices as coils and strands as arrows; sticks shows the backbone as bonds; surface shows the solvent-excluded envelope. Rainbow coloring maps sequence position to hue (blue→red, N→C); chain coloring assigns a distinct color per polypeptide.

Sequence. This is the polypeptide sequence — one letter per residue, N-terminus first. Length ranges from a few dozen residues for small domains to over a thousand for large multi-domain proteins.

Secondary structure (8-state, DSSP). The SS8 string is DSSP's per-residue secondary-structure call. α-helix (H) means an i→i+4 H-bond ladder; β-strand (E) means the residue participates in a β-sheet; 3₁₀ (G) and π (I) are tighter and wider helices; T/S are turns/bends; '-' is loop.

Nearest PDB structures. Structural nearest neighbors (via Foldseek easy-search vs the PDB). Reported per hit: target PDB id, E-value, and alignment TM-score. A TM-score above ~0.5 is the conventional threshold for 'same fold'.